Protein AF-A0A1G5QRB6-F1 (afdb_monomer_lite)

Structure (mmCIF, N/CA/C/O backbone):
data_AF-A0A1G5QRB6-F1
#
_entry.id   AF-A0A1G5QRB6-F1
#
loop_
_atom_site.group_PDB
_atom_site.id
_atom_site.type_symbol
_atom_site.label_atom_id
_atom_site.label_alt_id
_atom_site.label_comp_id
_atom_site.label_asym_id
_atom_site.label_entity_id
_atom_site.label_seq_id
_atom_site.pdbx_PDB_ins_code
_atom_site.Cartn_x
_atom_site.Cartn_y
_atom_site.Cartn_z
_atom_site.occupancy
_atom_site.B_iso_or_equiv
_atom_site.auth_seq_id
_atom_site.auth_comp_id
_atom_site.auth_asym_id
_atom_site.auth_atom_id
_atom_site.pdbx_PDB_model_num
ATOM 1 N N . MET A 1 1 ? -7.503 9.412 7.890 1.00 72.50 1 MET A N 1
ATOM 2 C CA . MET A 1 1 ? -6.277 10.158 7.505 1.00 72.50 1 MET A CA 1
ATOM 3 C C . MET A 1 1 ? -5.013 9.545 8.110 1.00 72.50 1 MET A C 1
ATOM 5 O O . MET A 1 1 ? -4.051 9.355 7.381 1.00 72.50 1 MET A O 1
ATOM 9 N N . GLU A 1 2 ? -5.023 9.168 9.394 1.00 87.31 2 GLU A N 1
ATOM 10 C CA . GLU A 1 2 ? -3.880 8.532 10.079 1.00 87.31 2 GLU A CA 1
ATOM 11 C C . GLU A 1 2 ? -3.367 7.251 9.391 1.00 87.31 2 GLU A C 1
ATOM 13 O O . GLU A 1 2 ? -2.178 7.147 9.105 1.00 87.31 2 GLU A O 1
ATOM 18 N N . LYS A 1 3 ? -4.271 6.338 9.008 1.00 91.56 3 LYS A N 1
ATOM 19 C CA . LYS A 1 3 ? -3.957 5.080 8.299 1.00 91.56 3 LYS A CA 1
ATOM 20 C C . LYS A 1 3 ? -3.172 5.298 6.994 1.00 91.56 3 LYS A C 1
ATOM 22 O O . LYS A 1 3 ? -2.148 4.670 6.754 1.00 91.56 3 LYS A O 1
ATOM 27 N N . ILE A 1 4 ? -3.608 6.262 6.182 1.00 91.62 4 ILE A N 1
ATOM 28 C CA . ILE A 1 4 ? -2.961 6.631 4.910 1.00 91.62 4 ILE A CA 1
ATOM 29 C C . ILE A 1 4 ? -1.573 7.229 5.145 1.00 91.62 4 ILE A C 1
ATOM 31 O O . ILE A 1 4 ? -0.635 6.925 4.410 1.00 91.62 4 ILE A O 1
ATOM 35 N N . ASN A 1 5 ? -1.424 8.053 6.185 1.00 91.19 5 ASN A N 1
ATOM 36 C CA . ASN A 1 5 ? -0.125 8.605 6.560 1.00 91.19 5 ASN A CA 1
ATOM 37 C C . ASN A 1 5 ? 0.833 7.516 7.053 1.00 91.19 5 ASN A C 1
ATOM 39 O O . ASN A 1 5 ? 2.016 7.573 6.726 1.00 91.19 5 ASN A O 1
ATOM 43 N N . ALA A 1 6 ? 0.336 6.519 7.790 1.00 91.44 6 ALA A N 1
ATOM 44 C CA . ALA A 1 6 ? 1.129 5.374 8.221 1.00 91.44 6 ALA A CA 1
ATOM 45 C C . ALA A 1 6 ? 1.611 4.536 7.031 1.00 91.44 6 ALA A C 1
ATOM 47 O O . ALA A 1 6 ? 2.807 4.271 6.936 1.00 91.44 6 ALA A O 1
ATOM 48 N N . ILE A 1 7 ? 0.723 4.221 6.078 1.00 90.31 7 ILE A N 1
ATOM 49 C CA . ILE A 1 7 ? 1.092 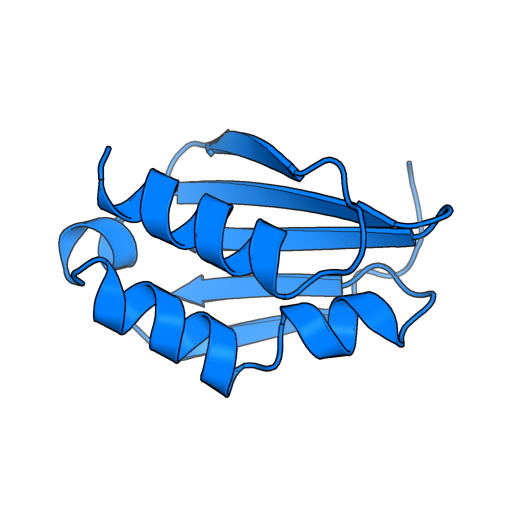3.540 4.827 1.00 90.31 7 ILE A CA 1
ATOM 50 C C . ILE A 1 7 ? 2.158 4.343 4.078 1.00 90.31 7 ILE A C 1
ATOM 52 O O . ILE A 1 7 ? 3.215 3.808 3.748 1.00 90.31 7 ILE A O 1
ATOM 56 N N . ARG A 1 8 ? 1.924 5.644 3.851 1.00 89.88 8 ARG A N 1
ATOM 57 C CA . ARG A 1 8 ? 2.891 6.509 3.163 1.00 89.88 8 ARG A CA 1
ATOM 58 C C . ARG A 1 8 ? 4.246 6.490 3.868 1.00 89.88 8 ARG A C 1
ATOM 60 O O . ARG A 1 8 ? 5.257 6.292 3.204 1.00 89.88 8 ARG A O 1
ATOM 67 N N . LYS A 1 9 ? 4.270 6.686 5.190 1.00 89.31 9 LYS A N 1
ATOM 68 C CA . LYS A 1 9 ? 5.506 6.711 5.980 1.00 89.31 9 LYS A CA 1
ATOM 69 C C . LYS A 1 9 ? 6.238 5.375 5.901 1.00 89.31 9 LYS A C 1
ATOM 71 O O . LYS A 1 9 ? 7.443 5.373 5.692 1.00 89.31 9 LYS A O 1
ATOM 76 N N . TYR A 1 10 ? 5.518 4.262 6.020 1.00 88.81 10 TYR A N 1
ATOM 77 C CA . TYR A 1 10 ? 6.084 2.926 5.882 1.00 88.81 10 TYR A CA 1
ATOM 78 C C . TYR A 1 10 ? 6.745 2.730 4.514 1.00 88.81 10 TYR A C 1
ATOM 80 O O . TYR A 1 10 ? 7.901 2.315 4.453 1.00 88.81 10 TYR A O 1
ATOM 88 N N . LEU A 1 11 ? 6.050 3.078 3.427 1.00 85.94 11 LEU A N 1
ATOM 89 C CA . LEU A 1 11 ? 6.616 2.985 2.083 1.00 85.94 11 LEU A CA 1
ATOM 90 C C . LEU A 1 11 ? 7.860 3.882 1.962 1.00 85.94 11 LEU A C 1
ATOM 92 O O . LEU A 1 11 ? 8.897 3.414 1.512 1.00 85.94 11 LEU A O 1
ATOM 96 N N . GLN A 1 12 ? 7.806 5.123 2.462 1.00 84.12 12 GLN A N 1
ATOM 97 C CA . GLN A 1 12 ? 8.946 6.052 2.445 1.00 84.12 12 GLN A CA 1
ATOM 98 C C . GLN A 1 12 ? 10.174 5.522 3.196 1.00 84.12 12 GLN A C 1
ATOM 100 O O . GLN A 1 12 ? 11.291 5.712 2.728 1.00 84.12 12 GLN A O 1
ATOM 105 N N . THR A 1 13 ? 9.999 4.877 4.354 1.00 83.50 13 THR A N 1
ATOM 106 C CA . THR A 1 13 ? 11.129 4.395 5.167 1.00 83.50 13 THR A CA 1
ATOM 107 C C . THR A 1 13 ? 11.738 3.093 4.655 1.00 83.50 13 THR A C 1
ATOM 109 O O . THR A 1 13 ? 12.861 2.778 5.030 1.00 83.50 13 THR A O 1
ATOM 112 N N . HIS A 1 14 ? 11.014 2.333 3.829 1.00 78.31 14 HIS A N 1
ATOM 113 C CA . HIS A 1 14 ? 11.440 1.010 3.351 1.00 78.31 14 HIS A CA 1
ATOM 114 C C . HIS A 1 14 ? 11.738 0.970 1.852 1.00 78.31 14 HIS A C 1
ATOM 116 O O . HIS A 1 14 ? 12.127 -0.069 1.322 1.00 78.31 14 HIS A O 1
ATOM 122 N N . THR A 1 15 ? 11.583 2.094 1.158 1.00 70.38 15 THR A N 1
ATOM 123 C CA . THR A 1 15 ? 12.017 2.239 -0.222 1.00 70.38 15 THR A CA 1
ATOM 124 C C . THR A 1 15 ? 13.088 3.322 -0.294 1.00 70.38 15 THR A C 1
ATOM 126 O O . THR A 1 15 ? 12.769 4.496 -0.127 1.00 70.38 15 THR A O 1
ATOM 129 N N . ASP A 1 16 ? 14.349 2.938 -0.519 1.00 66.06 16 ASP A N 1
ATOM 130 C CA . ASP A 1 16 ? 15.470 3.884 -0.630 1.00 66.06 16 ASP A CA 1
ATOM 131 C C . ASP A 1 16 ? 15.126 5.008 -1.622 1.00 66.06 16 ASP A C 1
ATOM 133 O O . ASP A 1 16 ? 14.922 4.732 -2.802 1.00 66.06 16 ASP A O 1
ATOM 137 N N . GLN A 1 17 ? 15.024 6.241 -1.107 1.00 57.25 17 GLN A N 1
ATOM 138 C CA . GLN A 1 17 ? 14.820 7.508 -1.828 1.00 57.25 17 GLN A CA 1
ATOM 139 C C . GLN A 1 17 ? 13.799 7.463 -2.973 1.00 57.25 17 GLN A C 1
ATOM 141 O O . GLN A 1 17 ? 14.155 7.258 -4.133 1.00 57.25 17 GLN A O 1
ATOM 146 N N . ARG A 1 18 ? 12.521 7.710 -2.657 1.00 65.00 18 ARG A N 1
ATOM 147 C CA . ARG A 1 18 ? 11.446 7.688 -3.655 1.00 65.00 18 ARG A CA 1
ATOM 148 C C . ARG A 1 18 ? 10.443 8.809 -3.485 1.00 65.00 18 ARG A C 1
ATOM 150 O O . ARG A 1 18 ? 9.969 9.071 -2.378 1.00 65.00 18 ARG A O 1
ATOM 157 N N . ASP A 1 19 ? 10.052 9.388 -4.613 1.00 76.81 19 ASP A N 1
ATOM 158 C CA . ASP A 1 19 ? 8.840 10.186 -4.694 1.00 76.81 19 ASP A CA 1
ATOM 159 C C . ASP A 1 19 ? 7.642 9.244 -4.566 1.00 76.81 19 ASP A C 1
ATOM 161 O O . ASP A 1 19 ? 7.430 8.351 -5.396 1.00 76.81 19 ASP A O 1
ATOM 165 N N . ILE A 1 20 ? 6.883 9.419 -3.4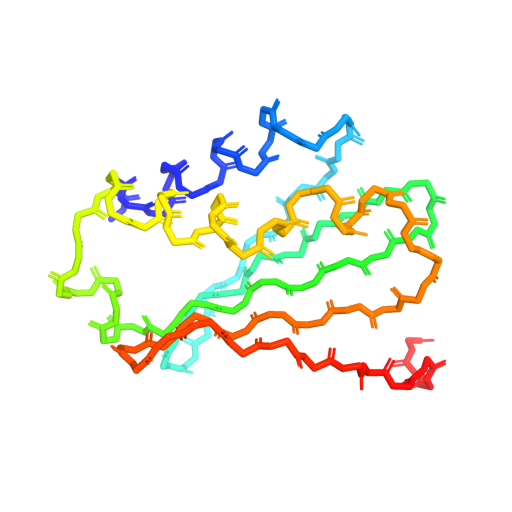82 1.00 84.06 20 ILE A N 1
ATOM 166 C CA . ILE A 1 20 ? 5.637 8.689 -3.254 1.00 84.06 20 ILE A CA 1
ATOM 167 C C . ILE A 1 20 ? 4.467 9.613 -3.548 1.00 84.06 20 ILE A C 1
ATOM 169 O O . ILE A 1 20 ? 4.109 10.477 -2.741 1.00 84.06 20 ILE A O 1
ATOM 173 N N . TYR A 1 21 ? 3.834 9.387 -4.692 1.00 87.88 21 TYR A N 1
ATOM 174 C CA . TYR A 1 21 ? 2.587 10.045 -5.044 1.00 87.88 21 TYR A CA 1
ATOM 175 C C . TYR A 1 21 ? 1.433 9.258 -4.449 1.00 87.88 21 TYR A C 1
ATOM 177 O O . TYR A 1 21 ? 1.375 8.039 -4.560 1.00 87.88 21 TYR A O 1
ATOM 185 N N . HIS A 1 22 ? 0.498 9.956 -3.819 1.00 91.56 22 HIS A N 1
ATOM 186 C CA . HIS A 1 22 ? -0.728 9.351 -3.308 1.00 91.56 22 HIS A CA 1
ATOM 187 C C . HIS A 1 22 ? -1.916 10.023 -3.974 1.00 91.56 22 HIS A C 1
ATOM 189 O O . HIS A 1 22 ? -1.981 11.253 -4.039 1.00 91.56 22 HIS A O 1
ATOM 195 N N . ARG A 1 23 ? -2.862 9.209 -4.431 1.00 93.19 23 ARG A N 1
ATOM 196 C CA . ARG A 1 23 ? -4.133 9.655 -4.983 1.00 93.19 23 ARG A CA 1
ATOM 197 C C . ARG A 1 23 ? -5.273 8.877 -4.336 1.00 93.19 23 ARG A C 1
ATOM 199 O O . ARG A 1 23 ? -5.213 7.659 -4.191 1.00 93.19 23 ARG A O 1
ATOM 206 N N . LYS A 1 24 ? -6.334 9.585 -3.948 1.00 93.12 24 LYS A N 1
ATOM 207 C CA . LYS A 1 24 ? -7.620 8.964 -3.615 1.00 93.12 24 LYS A CA 1
ATOM 208 C C . LYS A 1 24 ? -8.339 8.600 -4.918 1.00 93.12 24 LYS A C 1
ATOM 210 O O . LYS A 1 24 ? -8.458 9.454 -5.797 1.00 93.12 24 LYS A O 1
ATOM 215 N N . LEU A 1 25 ? -8.793 7.358 -5.034 1.00 91.12 25 LEU A N 1
ATOM 216 C CA . LEU A 1 25 ? -9.602 6.856 -6.143 1.00 91.12 25 LEU A CA 1
ATOM 217 C C . LEU A 1 25 ? -11.007 6.498 -5.644 1.00 91.12 25 LEU A C 1
ATOM 219 O O . LEU A 1 25 ? -11.248 6.431 -4.435 1.00 91.12 25 LEU A O 1
ATOM 223 N N . GLU A 1 26 ? -11.928 6.273 -6.576 1.00 92.19 26 GLU A N 1
ATOM 224 C CA . GLU A 1 26 ? -13.213 5.652 -6.257 1.00 92.19 26 GLU A CA 1
ATOM 225 C C . GLU A 1 26 ? -12.954 4.219 -5.764 1.00 92.19 26 GLU A C 1
ATOM 227 O O . GLU A 1 26 ? -12.315 3.432 -6.460 1.00 92.19 26 GLU A O 1
ATOM 232 N N . GLY A 1 27 ? -13.358 3.917 -4.527 1.00 90.94 27 GLY A N 1
ATOM 233 C CA . GLY A 1 27 ? -13.186 2.596 -3.908 1.00 90.94 27 GLY A CA 1
ATOM 234 C C . GLY A 1 27 ? -11.808 2.300 -3.303 1.00 90.94 27 GLY A C 1
ATOM 235 O O . GLY A 1 27 ? -11.603 1.203 -2.790 1.00 90.94 27 GLY A O 1
ATOM 236 N N . GLY A 1 28 ? -10.852 3.237 -3.321 1.00 93.31 28 GLY A N 1
ATOM 237 C CA . GLY A 1 28 ? -9.552 2.973 -2.699 1.00 93.31 28 GLY A CA 1
ATOM 238 C C . GLY A 1 28 ? -8.528 4.098 -2.755 1.00 93.31 28 GLY A C 1
ATOM 239 O O . GLY A 1 28 ? -8.837 5.267 -3.007 1.00 93.31 28 GLY A O 1
ATOM 240 N N . HIS A 1 29 ? -7.281 3.741 -2.474 1.00 93.69 29 HIS A N 1
ATOM 241 C CA . HIS A 1 29 ? -6.130 4.630 -2.385 1.00 93.69 29 HIS A CA 1
ATOM 242 C C . HIS A 1 29 ? -4.972 4.080 -3.216 1.00 93.69 29 HIS A C 1
ATOM 244 O O . HIS A 1 29 ? -4.544 2.953 -3.001 1.00 93.69 29 HIS A O 1
ATOM 250 N N . GLU A 1 30 ? -4.438 4.899 -4.119 1.00 92.56 30 GLU A N 1
ATOM 251 C CA . GLU A 1 30 ? -3.272 4.570 -4.940 1.00 92.56 30 GLU A CA 1
ATOM 252 C C . GLU A 1 30 ? -2.022 5.233 -4.361 1.00 92.56 30 GLU A C 1
ATOM 254 O O . GLU A 1 30 ? -2.005 6.447 -4.138 1.00 92.56 30 GLU A O 1
ATOM 259 N N . PHE A 1 31 ? -0.960 4.457 -4.177 1.00 90.44 31 PHE A N 1
ATOM 260 C CA . PHE A 1 31 ? 0.385 4.936 -3.892 1.00 90.44 31 PHE A CA 1
ATOM 261 C C . PHE A 1 31 ? 1.300 4.556 -5.052 1.00 90.44 31 PHE A C 1
ATOM 263 O O . PHE A 1 31 ? 1.548 3.376 -5.297 1.00 90.44 31 PHE A O 1
ATOM 270 N N . ARG A 1 32 ? 1.817 5.561 -5.758 1.00 87.50 32 ARG A N 1
ATOM 271 C CA . ARG A 1 32 ? 2.830 5.381 -6.797 1.00 87.50 32 ARG A CA 1
ATOM 272 C C . ARG A 1 32 ? 4.192 5.651 -6.208 1.00 87.50 32 ARG A C 1
ATOM 274 O O . ARG A 1 32 ? 4.409 6.694 -5.597 1.00 87.50 32 ARG A O 1
ATOM 281 N N . ILE A 1 33 ? 5.097 4.717 -6.418 1.00 84.25 33 ILE A N 1
ATOM 282 C CA . ILE A 1 33 ? 6.429 4.713 -5.846 1.00 84.25 33 ILE A CA 1
ATOM 283 C C . ILE A 1 33 ? 7.417 4.753 -7.014 1.00 84.25 33 ILE A C 1
ATOM 285 O O . ILE A 1 33 ? 7.545 3.761 -7.734 1.00 84.25 33 ILE A O 1
ATOM 289 N N . HIS A 1 34 ? 8.108 5.879 -7.208 1.00 79.94 34 HIS A N 1
ATOM 290 C CA . HIS A 1 34 ? 9.070 6.046 -8.303 1.00 79.94 34 HIS A CA 1
ATOM 291 C C . HIS A 1 34 ? 10.517 5.893 -7.814 1.00 79.94 34 HIS A C 1
ATOM 293 O O . HIS A 1 34 ? 10.883 6.445 -6.782 1.00 79.94 34 HIS A O 1
ATOM 299 N N . ASN A 1 35 ? 11.342 5.134 -8.538 1.00 74.62 35 ASN A N 1
ATOM 300 C CA . ASN A 1 35 ? 12.731 4.839 -8.185 1.00 74.62 35 ASN A CA 1
ATOM 301 C C . ASN A 1 35 ? 13.619 4.722 -9.418 1.00 74.62 35 ASN A C 1
ATOM 303 O O . ASN A 1 35 ? 13.573 3.696 -10.093 1.00 74.62 35 ASN A O 1
ATOM 307 N N . ASN A 1 36 ? 14.467 5.718 -9.678 1.00 70.00 36 ASN A N 1
ATOM 308 C CA . ASN A 1 36 ? 15.522 5.625 -10.695 1.00 70.00 36 ASN A CA 1
ATOM 309 C C . ASN A 1 36 ? 15.023 5.055 -12.046 1.00 70.00 36 ASN A C 1
ATOM 311 O O . ASN A 1 36 ? 15.615 4.130 -12.601 1.00 70.00 36 ASN A O 1
ATOM 315 N N . GLY A 1 37 ? 13.887 5.566 -12.544 1.00 67.50 37 GLY A N 1
ATOM 316 C CA . GLY A 1 37 ? 13.257 5.118 -13.795 1.00 67.50 37 GLY A CA 1
ATOM 317 C C . GLY A 1 37 ? 12.345 3.888 -13.677 1.00 67.50 37 GLY A C 1
ATOM 318 O O . GLY A 1 37 ? 11.816 3.425 -14.683 1.00 67.50 37 GLY A O 1
ATOM 319 N N . ARG A 1 38 ? 12.132 3.359 -12.468 1.00 74.38 38 ARG A N 1
ATOM 320 C CA . ARG A 1 38 ? 11.215 2.249 -12.164 1.00 74.38 38 ARG A CA 1
ATOM 321 C C . ARG A 1 38 ? 10.010 2.771 -11.398 1.00 74.38 38 ARG A C 1
ATOM 323 O O . ARG A 1 38 ? 10.151 3.644 -10.546 1.00 74.38 38 ARG A O 1
ATOM 330 N N . SER A 1 39 ? 8.837 2.210 -11.665 1.00 76.50 39 SER A N 1
ATOM 331 C CA . SER A 1 39 ? 7.599 2.611 -10.997 1.00 76.50 39 SER A CA 1
ATOM 332 C C . SER A 1 39 ? 6.863 1.405 -10.433 1.00 76.50 39 SER A C 1
ATOM 334 O O . SER A 1 39 ? 6.803 0.348 -11.060 1.00 76.50 39 SER A O 1
ATOM 336 N N . CYS A 1 40 ? 6.292 1.599 -9.253 1.00 80.69 40 CYS A N 1
ATOM 337 C CA . CYS A 1 40 ? 5.460 0.641 -8.545 1.00 80.69 40 CYS A CA 1
ATOM 338 C C . CYS A 1 40 ? 4.131 1.270 -8.150 1.00 80.69 40 CYS A C 1
ATOM 340 O O . CYS A 1 40 ? 4.100 2.448 -7.787 1.00 80.69 40 CYS A O 1
ATOM 342 N N . TRP A 1 41 ? 3.073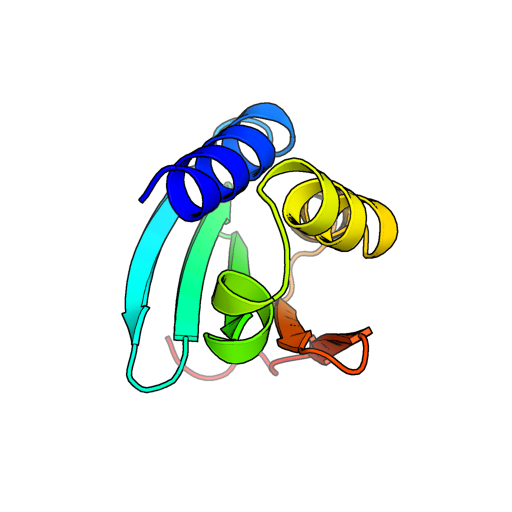 0.464 -8.131 1.00 87.38 41 TRP A N 1
ATOM 343 C CA . TRP A 1 41 ? 1.739 0.888 -7.723 1.00 87.38 41 TRP A CA 1
ATOM 344 C C . TRP A 1 41 ? 1.228 0.013 -6.594 1.00 87.38 41 TRP A C 1
ATOM 346 O O . TRP A 1 41 ? 1.232 -1.210 -6.694 1.00 87.38 41 TRP A O 1
ATOM 356 N N . VAL A 1 42 ? 0.754 0.651 -5.534 1.00 89.25 42 VAL A N 1
ATOM 357 C CA . VAL A 1 42 ? 0.075 -0.010 -4.424 1.00 89.25 42 VAL A CA 1
ATOM 358 C C . VAL A 1 42 ? -1.325 0.564 -4.330 1.00 89.25 42 VAL A C 1
ATOM 360 O O . VAL A 1 42 ? -1.497 1.747 -4.046 1.00 89.25 42 VAL A O 1
ATOM 363 N N . MET A 1 43 ? -2.317 -0.274 -4.571 1.00 92.12 43 MET A N 1
ATOM 364 C CA . MET A 1 43 ? -3.729 0.013 -4.401 1.00 92.12 43 MET A CA 1
ATOM 365 C C . MET A 1 43 ? -4.204 -0.567 -3.081 1.00 92.12 43 MET A C 1
ATOM 367 O O . MET A 1 43 ? -3.944 -1.726 -2.778 1.00 92.12 43 MET A O 1
ATOM 371 N N . VAL A 1 44 ? -4.909 0.234 -2.293 1.00 92.88 44 VAL A N 1
ATOM 372 C CA . VAL A 1 44 ? -5.526 -0.206 -1.040 1.00 92.88 44 VAL A CA 1
ATOM 373 C C . VAL A 1 44 ? -7.016 0.077 -1.109 1.00 92.88 44 VAL A C 1
ATOM 375 O O . VAL A 1 44 ? -7.409 1.231 -1.270 1.00 92.88 44 VAL A O 1
ATOM 378 N N . ASP A 1 45 ? -7.826 -0.973 -1.016 1.00 94.06 45 ASP A N 1
ATOM 379 C CA . ASP A 1 45 ? -9.288 -0.890 -1.038 1.00 94.06 45 ASP A CA 1
ATOM 380 C C . ASP A 1 45 ? -9.815 -0.160 0.213 1.00 94.06 45 ASP A C 1
ATOM 382 O O . ASP A 1 45 ? -9.295 -0.340 1.321 1.00 94.06 45 ASP A O 1
ATOM 386 N N . ASP A 1 46 ? -10.851 0.666 0.050 1.00 93.94 46 ASP A N 1
ATOM 387 C CA . ASP A 1 46 ? -11.476 1.399 1.158 1.00 93.94 46 ASP A CA 1
ATOM 388 C C . ASP A 1 46 ? -12.025 0.482 2.244 1.00 93.94 46 ASP A C 1
ATOM 390 O O . ASP A 1 46 ? -11.904 0.794 3.425 1.00 93.94 46 ASP A O 1
ATOM 394 N N . ASN A 1 47 ? -12.536 -0.691 1.875 1.00 92.06 47 ASN A N 1
ATOM 395 C CA . ASN A 1 47 ? -13.015 -1.670 2.840 1.00 92.06 47 ASN A CA 1
ATOM 396 C C . ASN A 1 47 ? -11.889 -2.132 3.773 1.00 92.06 47 ASN A C 1
ATOM 398 O O . ASN A 1 47 ? -12.135 -2.365 4.955 1.00 92.06 47 ASN A O 1
ATOM 402 N N . VAL A 1 48 ? -10.649 -2.230 3.278 1.00 92.50 48 VAL A N 1
ATOM 403 C CA . VAL A 1 48 ? -9.484 -2.541 4.124 1.00 92.50 48 VAL A CA 1
ATOM 404 C C . VAL A 1 48 ? -9.139 -1.345 4.997 1.00 92.50 48 VAL A C 1
ATOM 406 O O . VAL A 1 48 ? -8.932 -1.494 6.200 1.00 92.50 48 VAL A O 1
ATOM 409 N N . ILE A 1 49 ? -9.110 -0.143 4.413 1.00 91.06 49 ILE A N 1
ATOM 410 C CA . ILE A 1 49 ? -8.855 1.088 5.167 1.00 91.06 49 ILE A CA 1
ATOM 411 C C . ILE A 1 49 ? -9.873 1.267 6.293 1.00 91.06 49 ILE A C 1
ATOM 413 O O . ILE A 1 49 ? -9.499 1.747 7.360 1.00 91.06 49 ILE A O 1
ATOM 417 N N . ASP A 1 50 ? -11.126 0.874 6.105 1.00 90.94 50 ASP A N 1
ATOM 418 C CA . ASP A 1 50 ? -12.175 1.017 7.108 1.00 90.94 50 ASP A CA 1
ATOM 419 C C . ASP A 1 50 ? -12.081 -0.056 8.200 1.00 90.94 50 ASP A C 1
ATOM 421 O O . ASP A 1 50 ? -12.205 0.270 9.384 1.00 90.94 50 ASP A O 1
ATOM 425 N N . GLN A 1 51 ? -11.777 -1.304 7.833 1.00 89.81 51 GLN A N 1
ATOM 426 C CA . GLN A 1 51 ? -11.760 -2.452 8.750 1.00 89.81 51 GLN A CA 1
ATOM 427 C C . GLN A 1 51 ? -10.450 -2.620 9.532 1.00 89.81 51 GLN A C 1
ATOM 429 O O . GLN A 1 51 ? -10.455 -3.215 10.609 1.00 89.81 51 GLN A O 1
ATOM 434 N N . SER A 1 52 ? -9.330 -2.110 9.018 1.00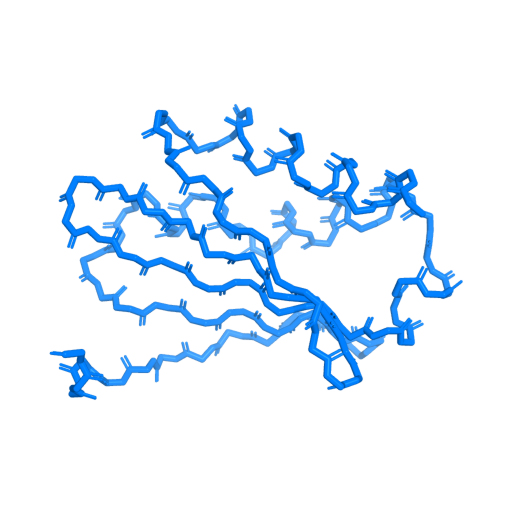 91.00 52 SER A N 1
ATOM 435 C CA . SER A 1 52 ? -7.998 -2.307 9.603 1.00 91.00 52 SER A CA 1
ATOM 436 C C . SER A 1 52 ? -7.454 -1.034 10.242 1.00 91.00 52 SER A C 1
ATOM 438 O O . SER A 1 52 ? -7.789 0.078 9.833 1.00 91.00 52 SER A O 1
ATOM 440 N N . ASP A 1 53 ? -6.593 -1.167 11.248 1.00 93.31 53 ASP A N 1
ATOM 441 C CA . ASP A 1 53 ? -5.831 -0.039 11.780 1.00 93.31 53 ASP A CA 1
ATOM 442 C C . ASP A 1 53 ? -4.544 0.217 10.973 1.00 93.31 53 ASP A C 1
ATOM 444 O O . ASP A 1 53 ? -4.235 -0.462 9.991 1.00 93.31 53 ASP A O 1
ATOM 448 N N . ALA A 1 54 ? -3.800 1.252 11.366 1.00 89.12 54 ALA A N 1
ATOM 449 C CA . ALA A 1 54 ? -2.552 1.619 10.711 1.00 89.12 54 ALA A CA 1
ATOM 450 C C . ALA A 1 54 ? -1.485 0.510 10.778 1.00 89.12 54 ALA A C 1
ATOM 452 O O . ALA A 1 54 ? -0.747 0.337 9.810 1.00 89.12 54 ALA A O 1
ATOM 453 N N . LEU A 1 55 ? -1.404 -0.228 11.891 1.00 90.88 55 LEU A N 1
ATOM 454 C CA . LEU A 1 55 ? -0.405 -1.275 12.093 1.00 90.88 55 LEU A CA 1
ATOM 455 C C . LEU A 1 55 ? -0.697 -2.469 11.181 1.00 90.88 55 LEU A C 1
ATOM 457 O O . LEU A 1 55 ? 0.175 -2.866 10.409 1.00 90.88 55 LEU A O 1
ATOM 461 N N . ALA A 1 56 ? -1.937 -2.956 11.184 1.00 90.12 56 ALA A N 1
ATOM 462 C CA . ALA A 1 56 ? -2.379 -4.066 10.347 1.00 90.12 56 ALA A CA 1
ATOM 463 C C . ALA A 1 56 ? -2.132 -3.786 8.856 1.00 90.12 56 ALA A C 1
ATOM 465 O O . ALA A 1 56 ? -1.608 -4.634 8.134 1.00 90.12 56 ALA A O 1
ATOM 466 N N . LEU A 1 57 ? -2.419 -2.561 8.399 1.00 89.88 57 LEU A N 1
ATOM 467 C CA . LEU A 1 57 ? -2.123 -2.142 7.027 1.00 89.88 57 LEU A CA 1
ATOM 468 C C . LEU A 1 57 ? -0.621 -2.236 6.719 1.00 89.88 57 LEU A C 1
ATOM 470 O O . LEU A 1 57 ? -0.239 -2.764 5.678 1.00 89.88 57 LEU A O 1
ATOM 474 N N . THR A 1 58 ? 0.249 -1.765 7.616 1.00 89.31 58 THR A N 1
ATOM 475 C CA . THR A 1 58 ? 1.705 -1.860 7.411 1.00 89.31 58 THR A CA 1
ATOM 476 C C . THR A 1 58 ? 2.230 -3.296 7.453 1.00 89.31 58 THR A C 1
ATOM 478 O O . THR A 1 58 ? 3.128 -3.634 6.679 1.00 89.31 58 THR A O 1
ATOM 481 N N . GLU A 1 59 ? 1.654 -4.164 8.284 1.00 90.19 59 GLU A N 1
ATOM 482 C CA . GLU A 1 59 ? 1.996 -5.589 8.330 1.00 90.19 59 GLU A CA 1
ATOM 483 C C . GLU A 1 59 ? 1.600 -6.300 7.034 1.00 90.19 59 GLU A C 1
ATOM 485 O O . GLU A 1 59 ? 2.402 -7.055 6.487 1.00 90.19 59 GLU A O 1
ATOM 490 N N . MET A 1 60 ? 0.420 -6.005 6.474 1.00 89.38 60 MET A N 1
ATOM 491 C CA . MET A 1 60 ? 0.002 -6.547 5.174 1.00 89.38 60 MET A CA 1
ATOM 492 C C . MET A 1 60 ? 0.984 -6.168 4.058 1.00 89.38 60 MET A C 1
ATOM 494 O O . MET A 1 60 ? 1.396 -7.029 3.280 1.00 89.38 60 MET A O 1
ATOM 498 N N . LEU A 1 61 ? 1.408 -4.900 4.006 1.00 87.75 61 LEU A N 1
ATOM 499 C CA . LEU A 1 61 ? 2.389 -4.429 3.021 1.00 87.75 61 LEU A CA 1
ATOM 500 C C . LEU A 1 61 ? 3.766 -5.083 3.218 1.00 87.75 61 LEU A C 1
ATOM 502 O O . LEU A 1 61 ? 4.448 -5.391 2.238 1.00 87.75 61 LEU A O 1
ATOM 506 N N . THR A 1 62 ? 4.155 -5.313 4.475 1.00 87.44 62 THR A N 1
ATOM 507 C CA . THR A 1 62 ? 5.412 -5.984 4.840 1.00 87.44 62 THR A CA 1
ATOM 508 C C . THR A 1 62 ? 5.406 -7.445 4.419 1.00 87.44 62 THR A C 1
ATOM 510 O O . THR A 1 62 ? 6.333 -7.890 3.747 1.00 87.44 62 THR A O 1
ATOM 513 N N . ASN A 1 63 ? 4.343 -8.179 4.746 1.00 87.31 63 ASN A N 1
ATOM 514 C CA . ASN A 1 63 ? 4.205 -9.598 4.421 1.00 87.31 63 ASN A CA 1
ATOM 515 C C . ASN A 1 63 ? 4.141 -9.840 2.907 1.00 87.31 63 ASN A C 1
ATOM 517 O O . ASN A 1 63 ? 4.639 -10.850 2.412 1.00 87.31 63 ASN A O 1
ATOM 521 N N . ALA A 1 64 ? 3.582 -8.889 2.158 1.00 84.19 64 ALA A N 1
ATOM 522 C CA . ALA A 1 64 ? 3.585 -8.905 0.699 1.00 84.19 64 ALA A CA 1
ATOM 523 C C . ALA A 1 64 ? 4.928 -8.475 0.073 1.00 84.19 64 ALA A C 1
ATOM 525 O O . ALA A 1 64 ? 5.044 -8.446 -1.149 1.00 84.19 64 ALA A O 1
ATOM 526 N N . HIS A 1 65 ? 5.942 -8.140 0.883 1.00 82.69 65 HIS A N 1
ATOM 527 C CA . HIS A 1 65 ? 7.283 -7.735 0.445 1.00 82.69 65 HIS A CA 1
ATOM 528 C C . HIS A 1 65 ? 7.292 -6.571 -0.566 1.00 82.69 65 HIS A C 1
ATOM 530 O O . HIS A 1 65 ? 8.239 -6.416 -1.340 1.00 82.69 65 HIS A O 1
ATOM 536 N N . ILE A 1 66 ? 6.267 -5.711 -0.540 1.00 80.88 66 ILE A N 1
ATOM 537 C CA . ILE A 1 66 ? 6.040 -4.675 -1.560 1.00 80.88 66 ILE A CA 1
ATOM 538 C C . ILE A 1 66 ? 7.246 -3.733 -1.719 1.00 80.88 66 ILE A C 1
ATOM 540 O O . ILE A 1 66 ? 7.720 -3.568 -2.846 1.00 80.88 66 ILE A O 1
ATOM 544 N N . PRO A 1 67 ? 7.815 -3.141 -0.644 1.00 70.00 67 PRO A N 1
ATOM 545 C CA . PRO A 1 67 ? 8.965 -2.245 -0.784 1.00 70.00 67 PRO A CA 1
ATOM 546 C C . PRO A 1 67 ? 10.195 -2.920 -1.408 1.00 70.00 67 PRO A C 1
ATOM 548 O O . PRO A 1 67 ? 10.894 -2.301 -2.216 1.00 70.00 67 PRO A O 1
ATOM 551 N N . GLN A 1 68 ? 10.433 -4.192 -1.065 1.00 72.75 68 GLN A N 1
ATOM 552 C CA . GLN A 1 68 ? 11.573 -4.972 -1.543 1.00 72.75 68 GLN A CA 1
ATOM 553 C C . GLN A 1 68 ? 11.413 -5.322 -3.024 1.00 72.75 68 GLN A C 1
ATOM 555 O O . GLN A 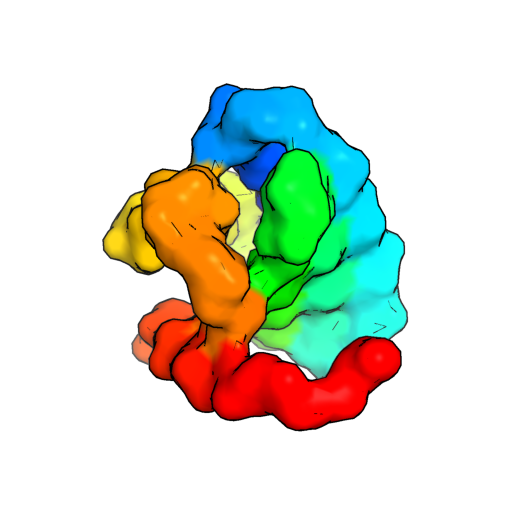1 68 ? 12.306 -5.043 -3.823 1.00 72.75 68 GLN A O 1
ATOM 560 N N . THR A 1 69 ? 10.249 -5.832 -3.430 1.00 71.19 69 THR A N 1
ATOM 561 C CA . THR A 1 69 ? 9.988 -6.142 -4.842 1.00 71.19 69 THR A CA 1
ATOM 562 C C . THR A 1 69 ? 10.084 -4.884 -5.698 1.00 71.19 69 THR A C 1
ATOM 564 O O . THR A 1 69 ? 10.687 -4.897 -6.769 1.00 71.19 69 THR A O 1
ATOM 567 N N . CYS A 1 70 ? 9.605 -3.754 -5.176 1.00 71.19 70 CYS A N 1
ATOM 568 C CA . CYS A 1 70 ? 9.748 -2.456 -5.815 1.00 71.19 70 CYS A CA 1
ATOM 569 C C . CYS A 1 70 ? 11.184 -1.962 -5.962 1.00 71.19 70 CYS A C 1
ATOM 571 O O . CYS A 1 70 ? 11.433 -1.029 -6.728 1.00 71.19 70 CYS A O 1
ATOM 573 N N . ARG A 1 71 ? 12.130 -2.479 -5.179 1.00 68.69 71 ARG A N 1
ATOM 574 C CA . ARG A 1 71 ? 13.563 -2.177 -5.291 1.00 68.69 71 ARG A CA 1
ATOM 575 C C . ARG A 1 71 ? 14.207 -2.995 -6.400 1.00 68.69 71 ARG A C 1
ATOM 577 O O . ARG A 1 71 ? 14.931 -2.435 -7.223 1.00 68.69 71 ARG A O 1
ATOM 584 N N . ASP A 1 72 ? 13.887 -4.279 -6.455 1.00 69.06 72 ASP A N 1
ATOM 585 C CA . ASP A 1 72 ? 14.688 -5.241 -7.205 1.00 69.06 72 ASP A CA 1
ATOM 586 C C . ASP A 1 72 ? 14.231 -5.415 -8.661 1.00 69.06 72 ASP A C 1
ATOM 588 O O . ASP A 1 72 ? 15.057 -5.702 -9.529 1.00 69.06 72 ASP A O 1
ATOM 592 N N . THR A 1 73 ? 12.954 -5.171 -8.978 1.00 64.19 73 THR A N 1
ATOM 593 C CA . THR A 1 73 ? 12.419 -5.408 -10.330 1.00 64.19 73 THR A CA 1
ATOM 594 C C . THR A 1 73 ? 12.438 -4.172 -11.232 1.00 64.19 73 THR A C 1
ATOM 596 O O . THR A 1 73 ? 12.117 -3.064 -10.809 1.00 64.19 73 THR A O 1
ATOM 599 N N . ALA A 1 74 ? 12.811 -4.363 -12.502 1.00 59.06 74 ALA A N 1
ATOM 600 C CA . ALA A 1 74 ? 12.710 -3.342 -13.551 1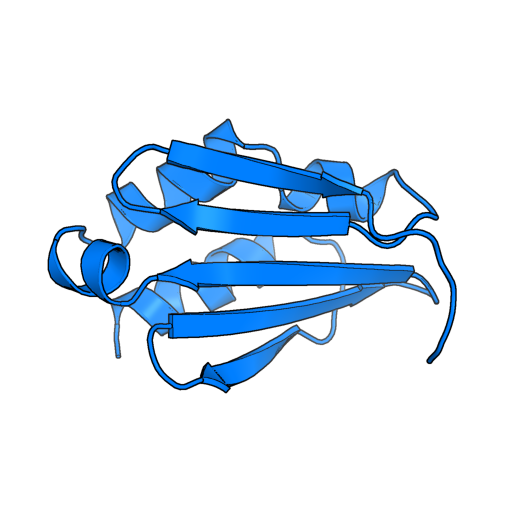.00 59.06 74 ALA A CA 1
ATOM 601 C C . ALA A 1 74 ? 11.306 -3.268 -14.187 1.00 59.06 74 ALA A C 1
ATOM 603 O O . ALA A 1 74 ? 11.041 -2.365 -14.975 1.00 59.06 74 ALA A O 1
ATOM 604 N N . GLN A 1 75 ? 10.422 -4.223 -13.878 1.00 64.50 75 GLN A N 1
ATOM 605 C CA . GLN A 1 75 ? 9.070 -4.296 -14.433 1.00 64.50 75 GLN A CA 1
ATOM 606 C C . GLN A 1 75 ? 8.078 -3.500 -13.585 1.00 64.50 75 GLN A C 1
ATOM 608 O O . GLN A 1 75 ? 8.214 -3.431 -12.365 1.00 64.50 75 GLN A O 1
ATOM 613 N N . MET A 1 76 ? 7.049 -2.945 -14.224 1.00 69.06 76 MET A N 1
ATOM 614 C CA . MET A 1 76 ? 5.935 -2.344 -13.497 1.00 69.06 76 MET A CA 1
ATOM 615 C C . MET A 1 76 ? 5.176 -3.435 -12.736 1.00 69.06 76 MET A C 1
ATOM 617 O O . MET A 1 76 ? 4.772 -4.451 -13.305 1.00 69.06 76 MET A O 1
ATOM 621 N N . ARG A 1 77 ? 5.014 -3.229 -11.429 1.00 77.25 77 ARG A N 1
ATOM 622 C CA . ARG A 1 77 ? 4.280 -4.130 -10.538 1.00 77.25 77 ARG A CA 1
ATOM 623 C C . ARG A 1 77 ? 3.150 -3.376 -9.866 1.00 77.25 77 ARG A C 1
ATOM 625 O O . ARG A 1 77 ? 3.313 -2.214 -9.472 1.00 77.25 77 ARG A O 1
ATOM 632 N N . HIS A 1 78 ? 2.028 -4.065 -9.741 1.00 84.44 78 HIS A N 1
ATOM 633 C CA . HIS A 1 78 ? 0.823 -3.549 -9.131 1.00 84.44 78 HIS A CA 1
ATOM 634 C C . HIS A 1 78 ? 0.412 -4.470 -7.986 1.00 84.44 78 HIS A C 1
ATOM 636 O O . HIS A 1 78 ? 0.262 -5.671 -8.185 1.00 84.44 78 HIS A O 1
ATOM 642 N N . TRP A 1 79 ? 0.254 -3.919 -6.785 1.00 88.12 79 TRP A N 1
ATOM 643 C CA . TRP A 1 79 ? -0.283 -4.657 -5.644 1.00 88.12 79 TRP A CA 1
ATOM 644 C C . TRP A 1 79 ? -1.641 -4.117 -5.268 1.00 88.12 79 TRP A C 1
ATOM 646 O O . TRP A 1 79 ? -1.784 -2.914 -5.073 1.00 88.12 79 TRP A O 1
ATOM 656 N N . ILE A 1 80 ? -2.607 -5.010 -5.102 1.00 89.75 80 ILE A N 1
ATOM 657 C CA . ILE A 1 80 ? -3.953 -4.676 -4.657 1.00 89.75 80 ILE A CA 1
ATOM 658 C C . ILE A 1 80 ? -4.149 -5.287 -3.274 1.00 89.75 80 ILE A C 1
ATOM 660 O O . ILE A 1 80 ? -4.164 -6.505 -3.107 1.00 89.75 80 ILE A O 1
ATOM 664 N N . VAL A 1 81 ? -4.278 -4.429 -2.269 1.00 91.12 81 VAL A N 1
ATOM 665 C CA . VAL A 1 81 ? -4.576 -4.800 -0.889 1.00 91.12 81 VAL A CA 1
ATOM 666 C C . VAL A 1 81 ? -6.093 -4.806 -0.722 1.00 91.12 81 VAL A C 1
ATOM 668 O O . VAL A 1 81 ? -6.734 -3.755 -0.760 1.00 91.12 81 VAL A O 1
ATOM 671 N N . THR A 1 82 ? -6.649 -6.001 -0.545 1.00 90.75 82 THR A N 1
ATOM 672 C CA . THR A 1 82 ? -8.087 -6.270 -0.395 1.00 90.75 82 THR A CA 1
ATOM 673 C C . THR A 1 82 ? -8.373 -6.920 0.961 1.00 90.75 82 THR A C 1
ATOM 675 O O . THR A 1 82 ? -7.441 -7.423 1.601 1.00 90.75 82 THR A O 1
ATOM 678 N N . PRO A 1 83 ? -9.641 -6.984 1.412 1.00 87.06 83 PRO A N 1
ATOM 679 C CA . PRO A 1 83 ? -9.981 -7.702 2.642 1.00 87.06 83 PRO A CA 1
ATOM 680 C C . PRO A 1 83 ? -9.628 -9.198 2.591 1.00 87.06 83 PRO A C 1
ATOM 682 O O . PRO A 1 83 ? -9.462 -9.831 3.628 1.00 87.06 83 PRO A O 1
ATOM 685 N N . GLN A 1 84 ? -9.511 -9.771 1.390 1.00 87.12 84 GLN A N 1
ATOM 686 C CA . GLN A 1 84 ? -9.181 -11.179 1.165 1.00 87.12 84 GLN A CA 1
ATOM 687 C C . GLN A 1 84 ? -7.668 -11.443 1.134 1.00 87.12 84 GLN A C 1
ATOM 689 O O . GLN A 1 84 ? -7.253 -12.600 1.188 1.00 87.12 84 GLN A O 1
ATOM 694 N N . GLY A 1 85 ? -6.843 -10.396 1.051 1.00 87.62 85 GLY A N 1
ATOM 695 C CA . GLY A 1 85 ? -5.388 -10.501 0.991 1.00 87.62 85 GLY A CA 1
ATOM 696 C C . GLY A 1 85 ? -4.753 -9.519 0.010 1.00 87.62 85 GLY A C 1
ATOM 697 O O . GLY A 1 85 ? -5.408 -8.623 -0.528 1.00 87.62 85 GLY A O 1
ATOM 698 N N . VAL A 1 86 ? -3.449 -9.692 -0.213 1.00 90.50 86 VAL A N 1
ATOM 699 C CA . VAL A 1 86 ? -2.678 -8.889 -1.168 1.00 90.50 86 VAL A CA 1
ATOM 700 C C . VAL A 1 86 ? -2.508 -9.667 -2.466 1.00 90.50 86 VAL A C 1
ATOM 702 O O . VAL A 1 86 ? -1.998 -10.785 -2.462 1.00 90.50 86 VAL A O 1
ATOM 705 N N . ILE A 1 87 ? -2.930 -9.061 -3.569 1.00 89.81 87 ILE A N 1
ATOM 706 C CA . ILE A 1 87 ? -2.801 -9.604 -4.920 1.00 89.81 87 ILE A CA 1
ATOM 707 C C . ILE A 1 87 ? -1.656 -8.867 -5.606 1.00 89.81 87 ILE A C 1
ATOM 709 O O . ILE A 1 87 ? -1.624 -7.639 -5.587 1.00 89.81 87 ILE A O 1
ATOM 713 N N . GLU A 1 88 ? -0.721 -9.602 -6.204 1.00 87.38 88 GLU A N 1
ATOM 714 C CA . GLU A 1 88 ? 0.318 -9.036 -7.064 1.00 87.38 88 GLU A CA 1
ATOM 715 C C . GLU A 1 88 ? -0.033 -9.277 -8.531 1.00 87.38 88 GLU A C 1
ATOM 717 O O . GLU A 1 88 ? -0.201 -10.416 -8.968 1.00 87.38 88 GLU A O 1
ATOM 722 N N . GLU A 1 89 ? -0.093 -8.199 -9.302 1.00 82.81 89 GLU A N 1
ATOM 723 C CA . GLU A 1 89 ? -0.298 -8.226 -10.740 1.00 82.81 89 GLU A CA 1
ATOM 724 C C . GLU A 1 89 ? 0.968 -7.759 -11.464 1.00 82.81 89 GLU A C 1
ATOM 726 O O . GLU A 1 89 ? 1.543 -6.696 -11.192 1.00 82.81 89 GLU A O 1
ATOM 731 N N . ASN A 1 90 ? 1.390 -8.567 -12.437 1.00 70.56 90 ASN A N 1
ATOM 732 C CA . ASN A 1 90 ? 2.343 -8.138 -13.448 1.00 70.56 90 ASN A CA 1
ATOM 733 C C . ASN A 1 90 ? 1.606 -7.291 -14.471 1.00 70.56 90 ASN A C 1
ATOM 735 O O . ASN A 1 90 ? 0.791 -7.818 -15.226 1.00 70.56 90 ASN A O 1
ATOM 739 N N . VAL A 1 91 ? 1.923 -6.002 -14.524 1.00 66.06 91 VAL A N 1
ATOM 740 C CA . VAL A 1 91 ? 1.408 -5.141 -15.583 1.00 66.06 91 VAL A CA 1
ATOM 741 C C . VAL A 1 91 ? 2.441 -5.167 -16.709 1.00 66.06 91 VAL A C 1
ATOM 743 O O . VAL A 1 91 ? 3.559 -4.678 -16.506 1.00 66.06 91 VAL A O 1
ATOM 746 N N . PRO A 1 92 ? 2.142 -5.789 -17.869 1.00 57.41 92 PRO A N 1
ATOM 747 C CA . PRO A 1 92 ? 3.038 -5.719 -19.012 1.00 57.41 92 PRO A CA 1
ATOM 748 C C . PRO A 1 92 ? 3.290 -4.247 -19.334 1.00 57.41 92 PRO A C 1
ATOM 750 O O . PRO A 1 92 ? 2.372 -3.431 -19.304 1.00 57.41 92 PRO A O 1
ATOM 753 N N . GLY A 1 93 ? 4.561 -3.911 -19.550 1.00 54.16 93 GLY A N 1
ATOM 754 C CA . GLY A 1 93 ? 5.056 -2.540 -19.642 1.00 54.16 93 GLY A CA 1
ATOM 755 C C . GLY A 1 93 ? 4.650 -1.804 -20.917 1.00 54.16 93 GLY A C 1
ATOM 756 O O . GLY A 1 93 ? 5.515 -1.233 -21.571 1.00 54.16 93 GLY A O 1
ATOM 757 N N . GLU A 1 94 ? 3.373 -1.821 -21.284 1.00 46.72 94 GLU A N 1
ATOM 758 C CA . GLU A 1 94 ? 2.846 -1.052 -22.402 1.00 46.72 94 GLU A CA 1
ATOM 759 C C . GLU A 1 94 ? 1.994 0.113 -21.888 1.00 46.72 94 GLU A C 1
ATOM 761 O O . GLU A 1 94 ? 0.974 -0.068 -21.228 1.00 46.72 94 GLU A O 1
ATOM 766 N N . HIS A 1 95 ? 2.459 1.312 -22.249 1.00 41.16 95 HIS A N 1
ATOM 767 C CA . HIS A 1 95 ? 1.808 2.620 -22.147 1.00 41.16 95 HIS A CA 1
ATOM 768 C C . HIS A 1 95 ? 1.887 3.350 -20.797 1.00 41.16 95 HIS A C 1
ATOM 770 O O . HIS A 1 95 ? 0.909 3.483 -20.061 1.00 41.16 95 HIS A O 1
ATOM 776 N N . LEU A 1 96 ? 3.052 3.961 -20.561 1.00 40.09 96 LEU A N 1
ATOM 777 C CA . LEU A 1 96 ? 3.095 5.373 -20.167 1.00 40.09 96 LEU A CA 1
ATOM 778 C C . LEU A 1 96 ? 3.592 6.198 -21.356 1.00 40.09 96 LEU A C 1
ATOM 780 O O . LEU A 1 96 ? 4.544 5.725 -22.018 1.00 40.09 96 LEU A O 1
#

Organism: NCBI:txid415747

Sequence (96 aa):
MEKINAIRKYLQTHTDQRDIYHRKLEGGHEFRIHNNGRSCWVMVDDNVIDQSDALALTEMLTNAHIPQTCRDTAQMRHWIVTPQGVIEENVPGEHL

Foldseek 3Di:
DVLVVLVVVLLVVLAPDWDWDWDDDVQWIWTWTDDPQAIEIETEGVVCVVPDDNVVSSVLCVVVVRNVCSRPDRFYWYWYQDPVGIDIDGDGPPDD

Radius of gyration: 12.4 Å; chains: 1; bounding box: 29×21×34 Å

pLDDT: mean 81.87, std 12.31, range [40.09, 94.06]

Secondary structure (DSSP, 8-state):
-HHHHHHHHHHHHHSSS-EEEEEEETTEEEEEEEETTEEEEEEEEHHHHHHS-HHHHHHHHHHTTHHHHHHH-SS-EEEEEETTEEEEEE--S---